Protein AF-A0A2M9LLE8-F1 (afdb_monomer_lite)

Structure (mmCIF, N/CA/C/O backbone):
data_AF-A0A2M9LLE8-F1
#
_entry.id   AF-A0A2M9LLE8-F1
#
loop_
_atom_site.group_PDB
_atom_site.id
_atom_site.type_symbol
_atom_site.label_atom_id
_atom_site.label_alt_id
_atom_site.label_comp_id
_atom_site.label_asym_id
_atom_site.label_entity_id
_atom_site.label_seq_id
_atom_site.pdbx_PDB_ins_code
_atom_site.Cartn_x
_atom_site.Cartn_y
_atom_site.Cartn_z
_atom_site.occupancy
_atom_site.B_iso_or_equiv
_atom_site.auth_seq_id
_atom_site.auth_comp_id
_atom_site.auth_asym_id
_atom_site.auth_atom_id
_atom_site.pdbx_PDB_model_num
ATOM 1 N N . MET A 1 1 ? 7.352 -5.335 7.513 1.00 78.31 1 MET A N 1
ATOM 2 C CA . MET A 1 1 ? 6.070 -4.637 7.289 1.00 78.31 1 MET A CA 1
ATOM 3 C C . MET A 1 1 ? 5.699 -3.867 8.550 1.00 78.31 1 MET A C 1
ATOM 5 O O . MET A 1 1 ? 5.631 -4.465 9.618 1.00 78.31 1 MET A O 1
ATOM 9 N N . LEU A 1 2 ? 5.526 -2.550 8.452 1.00 79.94 2 LEU A N 1
ATOM 10 C CA . LEU A 1 2 ? 5.001 -1.705 9.520 1.00 79.94 2 LEU A CA 1
ATOM 11 C C . LEU A 1 2 ? 3.504 -1.989 9.683 1.00 79.94 2 LEU A C 1
ATOM 13 O O . LEU A 1 2 ? 2.751 -1.884 8.718 1.00 79.94 2 LEU A O 1
ATOM 17 N N . THR A 1 3 ? 3.063 -2.319 10.896 1.00 83.81 3 THR A N 1
ATOM 18 C CA . THR A 1 3 ? 1.640 -2.559 11.184 1.00 83.81 3 THR A CA 1
ATOM 19 C C . THR A 1 3 ? 1.173 -1.515 12.197 1.00 83.81 3 THR A C 1
ATOM 21 O O . THR A 1 3 ? 1.507 -1.627 13.379 1.00 83.81 3 THR A O 1
ATOM 24 N N . PRO A 1 4 ? 0.482 -0.449 11.756 1.00 83.69 4 PRO A N 1
ATOM 25 C CA . PRO A 1 4 ? 0.017 0.611 12.642 1.00 83.69 4 PRO A CA 1
ATOM 26 C C . PRO A 1 4 ? -0.891 0.073 13.757 1.00 83.69 4 PRO A C 1
ATOM 28 O O . PRO A 1 4 ? -1.558 -0.949 13.572 1.00 83.69 4 PRO A O 1
ATOM 31 N N . PRO A 1 5 ? -0.985 0.759 14.910 1.00 82.06 5 PRO A N 1
ATOM 32 C CA . PRO A 1 5 ? -1.929 0.375 15.951 1.00 82.06 5 PRO A CA 1
ATOM 33 C C . PRO A 1 5 ? -3.345 0.261 15.378 1.00 82.06 5 PRO A C 1
ATOM 35 O O . PRO A 1 5 ? -3.772 1.141 14.635 1.00 82.06 5 PRO A O 1
ATOM 38 N N . ARG A 1 6 ? -4.097 -0.776 15.777 1.00 84.69 6 ARG A N 1
ATOM 39 C CA . ARG A 1 6 ? -5.474 -1.043 15.300 1.00 84.69 6 ARG A CA 1
ATOM 40 C C . ARG A 1 6 ? -5.570 -1.468 13.829 1.00 84.69 6 ARG A C 1
ATOM 42 O O . ARG A 1 6 ? -6.666 -1.458 13.267 1.00 84.69 6 ARG A O 1
ATOM 49 N N . ILE A 1 7 ? -4.450 -1.869 13.240 1.00 90.69 7 ILE A N 1
ATOM 50 C CA . ILE A 1 7 ? -4.403 -2.654 12.015 1.00 90.69 7 ILE A CA 1
ATOM 51 C C . ILE A 1 7 ? -3.928 -4.056 12.391 1.00 90.69 7 ILE A C 1
ATOM 53 O O . ILE A 1 7 ? -2.938 -4.203 13.107 1.00 90.69 7 ILE A O 1
ATOM 57 N N . HIS A 1 8 ? -4.625 -5.080 11.912 1.00 92.31 8 HIS A N 1
ATOM 58 C CA . HIS A 1 8 ? -4.093 -6.441 11.897 1.00 92.31 8 HIS A CA 1
ATOM 59 C C . HIS A 1 8 ? -3.775 -6.811 10.462 1.00 92.31 8 HIS A C 1
ATOM 61 O O . HIS A 1 8 ? -4.539 -6.477 9.562 1.00 92.31 8 HIS A O 1
ATOM 67 N N . ALA A 1 9 ? -2.656 -7.490 10.254 1.00 93.31 9 ALA A N 1
ATOM 68 C CA . ALA A 1 9 ? -2.261 -7.968 8.945 1.00 93.31 9 ALA A CA 1
ATOM 69 C C . ALA A 1 9 ? -1.766 -9.410 9.061 1.00 93.31 9 ALA A C 1
ATOM 71 O O . ALA A 1 9 ? -1.049 -9.738 10.009 1.00 93.31 9 ALA A O 1
ATOM 72 N N . ALA A 1 10 ? -2.165 -10.255 8.119 1.00 94.50 10 ALA A N 1
ATOM 73 C CA . ALA A 1 10 ? -1.752 -11.648 8.042 1.00 94.50 10 ALA A CA 1
ATOM 74 C C . ALA A 1 10 ? -1.477 -12.026 6.587 1.00 94.50 10 ALA A C 1
ATOM 76 O O . ALA A 1 10 ? -2.280 -11.722 5.708 1.00 94.50 10 ALA A O 1
ATOM 77 N N . ASP A 1 11 ? -0.354 -12.689 6.336 1.00 94.19 11 ASP A N 1
ATOM 78 C CA . ASP A 1 11 ? -0.108 -13.344 5.053 1.00 94.19 11 ASP A CA 1
ATOM 79 C C . ASP A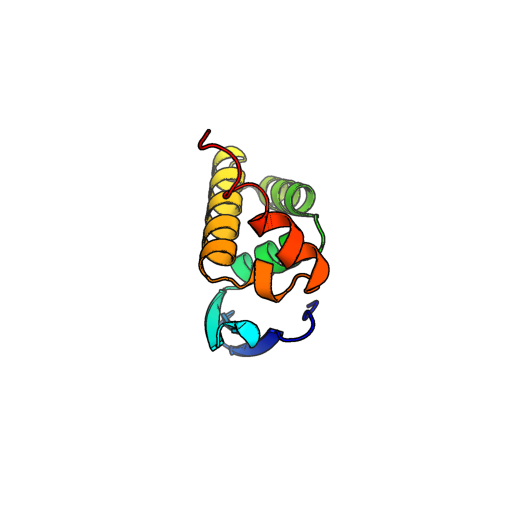 1 11 ? -1.027 -14.569 4.945 1.00 94.19 11 ASP A C 1
ATOM 81 O O . ASP A 1 11 ? -1.080 -15.389 5.867 1.00 94.19 11 ASP A O 1
ATOM 85 N N . ILE A 1 12 ? -1.784 -14.660 3.850 1.00 94.06 12 ILE A N 1
ATOM 86 C CA . ILE A 1 12 ? -2.704 -15.773 3.577 1.00 94.06 12 ILE A CA 1
ATOM 87 C C . ILE A 1 12 ? -2.228 -16.655 2.411 1.00 94.06 12 ILE A C 1
ATOM 89 O O . ILE A 1 12 ? -2.958 -17.548 1.981 1.00 94.06 12 ILE A O 1
ATOM 93 N N . GLY A 1 13 ? -1.003 -16.439 1.925 1.00 92.38 13 GLY A N 1
ATOM 94 C CA . GLY A 1 13 ? -0.402 -17.155 0.805 1.00 92.38 13 GLY A CA 1
ATOM 95 C C . GLY A 1 13 ? -0.693 -16.515 -0.555 1.00 92.38 13 GLY A C 1
ATOM 96 O O . GLY A 1 13 ? -1.474 -15.573 -0.684 1.00 92.38 13 GLY A O 1
ATOM 97 N N . HIS A 1 14 ? -0.035 -17.037 -1.597 1.00 92.75 14 HIS A N 1
ATOM 98 C CA . HIS A 1 14 ? -0.188 -16.591 -2.993 1.00 92.75 14 HIS A CA 1
ATOM 99 C C . HIS A 1 14 ? 0.030 -15.081 -3.202 1.00 92.75 14 HIS A C 1
ATOM 101 O O . HIS A 1 14 ? -0.688 -14.446 -3.974 1.00 92.75 14 HIS A O 1
ATOM 107 N N . GLY A 1 15 ? 0.985 -14.493 -2.475 1.00 92.75 15 GLY A N 1
ATOM 108 C CA . GLY A 1 15 ? 1.282 -13.060 -2.561 1.00 92.75 15 GLY A CA 1
ATOM 109 C C . GLY A 1 15 ? 0.137 -12.167 -2.073 1.00 92.75 15 GLY A C 1
ATOM 110 O O . GLY A 1 15 ? 0.061 -11.002 -2.461 1.00 92.75 15 GLY A O 1
ATOM 111 N N . THR A 1 16 ? -0.783 -12.703 -1.260 1.00 96.19 16 THR A N 1
ATOM 112 C CA . THR A 1 16 ? -1.940 -11.971 -0.739 1.00 96.19 16 THR A CA 1
ATOM 113 C C . THR A 1 16 ? -1.823 -11.770 0.768 1.00 96.19 16 THR A C 1
ATOM 115 O O . THR A 1 16 ? -1.604 -12.702 1.535 1.00 96.19 16 THR A O 1
ATOM 118 N N . THR A 1 17 ? -2.018 -10.532 1.209 1.00 96.44 17 THR A N 1
ATOM 119 C CA . THR A 1 17 ? -2.053 -10.138 2.616 1.00 96.44 17 THR A CA 1
ATOM 120 C C . THR A 1 17 ? -3.461 -9.699 2.999 1.00 96.44 17 THR A C 1
ATOM 122 O O . THR A 1 17 ? -4.055 -8.804 2.393 1.00 96.44 17 THR A O 1
ATOM 125 N N . ALA A 1 18 ? -3.979 -10.325 4.048 1.00 95.25 18 ALA A N 1
ATOM 126 C CA . ALA A 1 18 ? -5.226 -9.991 4.699 1.00 95.25 18 ALA A CA 1
ATOM 127 C C . ALA A 1 18 ? -5.038 -8.841 5.688 1.00 95.25 18 ALA A C 1
ATOM 129 O O . ALA A 1 18 ? -4.323 -9.015 6.672 1.00 95.25 18 ALA A O 1
ATOM 130 N N . VAL A 1 19 ? -5.686 -7.690 5.474 1.00 94.81 19 VAL A N 1
ATOM 131 C CA . VAL A 1 19 ? -5.569 -6.529 6.370 1.00 94.81 19 VAL A CA 1
ATOM 132 C C . VAL A 1 19 ? -6.921 -6.144 6.966 1.00 94.81 19 VAL A C 1
ATOM 134 O O . VAL A 1 19 ? -7.873 -5.866 6.243 1.00 94.81 19 VAL A O 1
ATOM 137 N N . LEU A 1 20 ? -6.999 -6.097 8.297 1.00 93.19 20 LEU A N 1
ATOM 138 C CA . LEU A 1 20 ? -8.160 -5.642 9.060 1.00 93.19 20 LEU A CA 1
ATOM 139 C C . LEU A 1 20 ? -7.906 -4.252 9.640 1.00 93.19 20 LEU A C 1
ATOM 141 O O . LEU A 1 20 ? -7.053 -4.075 10.514 1.00 93.19 20 LEU A O 1
ATOM 145 N N . ALA A 1 21 ? -8.725 -3.287 9.231 1.00 90.62 21 ALA A N 1
ATOM 146 C CA . ALA A 1 21 ? -8.849 -1.994 9.887 1.00 90.62 21 ALA A CA 1
ATOM 147 C C . ALA A 1 21 ? -9.852 -2.093 11.047 1.00 90.62 21 ALA A C 1
ATOM 149 O O . ALA A 1 21 ? -11.064 -2.021 10.844 1.00 90.62 21 ALA A O 1
ATOM 150 N N . VAL A 1 22 ? -9.369 -2.225 12.288 1.00 88.44 22 VAL A N 1
ATOM 151 C CA . VAL A 1 22 ? -10.232 -2.464 13.468 1.00 88.44 22 VAL A CA 1
ATOM 152 C C . VAL A 1 22 ? -11.264 -1.353 13.652 1.00 88.44 22 VAL A C 1
ATOM 154 O O . VAL A 1 22 ? -12.413 -1.608 14.003 1.00 88.44 22 VAL A O 1
ATOM 157 N N . ARG A 1 23 ? -10.871 -0.101 13.392 1.00 85.06 23 ARG A N 1
ATOM 158 C CA . ARG A 1 23 ? -11.733 1.070 13.592 1.00 85.06 23 ARG A CA 1
ATOM 159 C C . ARG A 1 23 ? -12.999 1.029 12.736 1.00 85.06 23 ARG A C 1
ATOM 161 O O . ARG A 1 23 ? -14.044 1.471 13.203 1.00 85.06 23 ARG A O 1
ATOM 168 N N . THR A 1 24 ? -12.884 0.569 11.497 1.00 84.44 24 THR A N 1
ATOM 169 C CA . THR A 1 24 ? -14.001 0.479 10.549 1.00 84.44 24 THR A CA 1
ATOM 170 C C . THR A 1 24 ? -14.561 -0.936 10.458 1.00 84.44 24 THR A C 1
ATOM 172 O O . THR A 1 24 ? -15.600 -1.129 9.842 1.00 84.44 24 THR A O 1
ATOM 175 N N . SER A 1 25 ? -13.897 -1.914 11.090 1.00 90.62 25 SER A N 1
ATOM 176 C CA . SER A 1 25 ? -14.175 -3.345 10.928 1.00 90.62 25 SER A CA 1
ATOM 177 C C . SER A 1 25 ? -14.152 -3.780 9.456 1.00 90.62 25 SER A C 1
ATOM 179 O O . SER A 1 25 ? -14.895 -4.669 9.049 1.00 90.62 25 SER A O 1
ATOM 181 N N . THR A 1 26 ? -13.287 -3.141 8.659 1.00 90.50 26 THR A N 1
ATOM 182 C CA . THR A 1 26 ? -13.142 -3.407 7.223 1.00 90.50 26 THR A CA 1
ATOM 183 C C . THR A 1 26 ? -11.977 -4.352 6.982 1.00 90.50 26 THR A C 1
ATOM 185 O O . THR A 1 26 ? -10.866 -4.098 7.451 1.00 90.50 26 THR A O 1
ATOM 188 N N . TRP A 1 27 ? -12.228 -5.400 6.203 1.00 93.50 27 TRP A N 1
ATOM 189 C CA . TRP A 1 27 ? -11.191 -6.254 5.636 1.00 93.50 27 TRP A CA 1
ATOM 190 C C . TRP A 1 27 ? -10.822 -5.788 4.230 1.00 93.50 27 TRP A C 1
ATOM 192 O O . TRP A 1 27 ? -11.702 -5.481 3.427 1.00 93.50 27 TRP A O 1
ATOM 202 N N . VAL A 1 28 ? -9.524 -5.753 3.940 1.00 94.31 28 VAL A N 1
ATOM 203 C CA . VAL A 1 28 ? -8.972 -5.425 2.625 1.00 94.31 28 VAL A CA 1
ATOM 204 C C . VAL A 1 28 ? -7.919 -6.463 2.263 1.00 94.31 28 VAL A C 1
ATOM 206 O O . VAL A 1 28 ? -7.020 -6.749 3.057 1.00 94.31 28 VAL A O 1
ATOM 209 N N . TRP A 1 29 ? -8.039 -7.022 1.061 1.00 95.12 29 TRP A N 1
ATOM 210 C CA . TRP A 1 29 ? -7.086 -7.973 0.494 1.00 95.12 29 TRP A CA 1
ATOM 211 C C . TRP A 1 29 ? -6.093 -7.222 -0.377 1.00 95.12 29 TRP A C 1
ATOM 213 O O . TRP A 1 29 ? -6.484 -6.563 -1.338 1.00 95.12 29 TRP A O 1
ATOM 223 N N . LEU A 1 30 ? -4.816 -7.300 -0.015 1.00 95.81 30 LEU A N 1
ATOM 224 C CA . LEU A 1 30 ? -3.737 -6.619 -0.718 1.00 95.81 30 LEU A CA 1
ATOM 225 C C . LEU A 1 30 ? -2.840 -7.651 -1.387 1.00 95.81 30 LEU A C 1
ATOM 227 O O . LEU A 1 30 ? -2.427 -8.610 -0.741 1.00 95.81 30 LEU A O 1
ATOM 231 N N . ASN A 1 31 ? -2.508 -7.437 -2.656 1.00 96.00 31 ASN A N 1
ATOM 232 C CA . ASN A 1 31 ? -1.399 -8.151 -3.281 1.00 96.00 31 ASN A CA 1
ATOM 233 C C . ASN A 1 31 ? -0.054 -7.513 -2.877 1.00 96.00 31 ASN A C 1
ATOM 235 O O . ASN A 1 31 ? -0.022 -6.464 -2.227 1.00 96.00 31 ASN A O 1
ATOM 239 N N . GLU A 1 32 ? 1.057 -8.121 -3.286 1.00 95.25 32 GLU A N 1
ATOM 240 C CA . GLU A 1 32 ? 2.413 -7.642 -2.978 1.00 95.25 32 GLU A CA 1
ATOM 241 C C . GLU A 1 32 ? 2.636 -6.165 -3.351 1.00 95.25 32 GLU A C 1
ATOM 243 O O . GLU A 1 32 ? 3.152 -5.386 -2.544 1.00 95.25 32 GLU A O 1
ATOM 248 N N . THR A 1 33 ? 2.186 -5.742 -4.535 1.00 95.38 33 THR A N 1
ATOM 249 C CA . THR A 1 33 ? 2.304 -4.352 -4.999 1.00 95.38 33 THR A CA 1
ATOM 250 C C . THR A 1 33 ? 1.482 -3.396 -4.137 1.00 95.38 33 THR A C 1
ATOM 252 O O . THR A 1 33 ? 1.991 -2.365 -3.695 1.00 95.38 33 THR A O 1
ATOM 255 N N . SER A 1 34 ? 0.229 -3.736 -3.834 1.00 95.62 34 SER A N 1
ATOM 256 C CA . SER A 1 34 ? -0.636 -2.920 -2.981 1.00 95.62 34 SER A CA 1
ATOM 257 C C . SER A 1 34 ? -0.112 -2.848 -1.543 1.00 95.62 34 SER A C 1
ATOM 259 O O . SER A 1 34 ? -0.252 -1.805 -0.907 1.00 95.62 34 SER A O 1
ATOM 261 N N . VAL A 1 35 ? 0.555 -3.896 -1.036 1.00 95.12 35 VAL A N 1
ATOM 262 C CA . VAL A 1 35 ? 1.271 -3.841 0.251 1.00 95.12 35 VAL A CA 1
ATOM 263 C C . VAL A 1 35 ? 2.434 -2.851 0.181 1.00 95.12 35 VAL A C 1
ATOM 265 O O . VAL A 1 35 ? 2.550 -2.018 1.081 1.00 95.12 35 VAL A O 1
ATOM 268 N N . ARG A 1 36 ? 3.267 -2.880 -0.872 1.00 95.69 36 ARG A N 1
ATOM 269 C CA . ARG A 1 36 ? 4.369 -1.910 -1.053 1.00 95.69 36 ARG A CA 1
ATOM 270 C C . ARG A 1 36 ? 3.848 -0.471 -1.068 1.00 95.69 36 ARG A C 1
ATOM 272 O O . ARG A 1 36 ? 4.359 0.366 -0.325 1.00 95.69 36 ARG A O 1
ATOM 279 N N . ILE A 1 37 ? 2.784 -0.206 -1.829 1.00 95.81 37 ILE A N 1
ATOM 280 C CA . ILE A 1 37 ? 2.151 1.121 -1.914 1.00 95.81 37 ILE A CA 1
ATOM 281 C C . ILE A 1 37 ? 1.568 1.543 -0.561 1.00 95.81 37 ILE A C 1
ATOM 283 O O . ILE A 1 37 ? 1.790 2.668 -0.116 1.00 95.81 37 ILE A O 1
ATOM 287 N N . TRP A 1 38 ? 0.863 0.642 0.130 1.00 94.25 38 TRP A N 1
ATOM 288 C CA . TRP A 1 38 ? 0.320 0.914 1.460 1.00 94.25 38 TRP A CA 1
ATOM 289 C C . TRP A 1 38 ? 1.425 1.279 2.458 1.00 94.25 38 TRP A C 1
ATOM 291 O O . TRP A 1 38 ? 1.311 2.278 3.165 1.00 94.25 38 TRP A O 1
ATOM 301 N N . GLN A 1 39 ? 2.520 0.519 2.485 1.00 94.12 39 GLN A N 1
ATOM 302 C CA . GLN A 1 39 ? 3.664 0.784 3.358 1.00 94.12 39 GLN A CA 1
ATOM 303 C C . GLN A 1 39 ? 4.320 2.131 3.045 1.00 94.12 39 GLN A C 1
ATOM 305 O O . GLN A 1 39 ? 4.527 2.923 3.963 1.00 94.12 39 GLN A O 1
ATOM 310 N N . ALA A 1 40 ? 4.562 2.422 1.765 1.00 94.69 40 ALA A N 1
ATOM 311 C CA . ALA A 1 40 ? 5.135 3.690 1.329 1.00 94.69 40 ALA A CA 1
ATOM 312 C C . ALA A 1 40 ? 4.243 4.891 1.683 1.00 94.69 40 ALA A C 1
ATOM 314 O O . ALA A 1 40 ? 4.738 5.930 2.123 1.00 94.69 40 ALA A O 1
ATOM 315 N N . ALA A 1 41 ? 2.919 4.750 1.573 1.00 93.38 41 ALA A N 1
ATOM 316 C CA . ALA A 1 41 ? 1.976 5.784 1.992 1.00 93.38 41 ALA A CA 1
ATOM 317 C C . ALA A 1 41 ? 2.052 6.059 3.507 1.00 93.38 41 ALA A C 1
ATOM 319 O O . ALA A 1 41 ? 1.979 7.214 3.927 1.00 93.38 41 ALA A O 1
ATOM 320 N N . LEU A 1 42 ? 2.248 5.027 4.337 1.00 90.62 42 LEU A N 1
ATOM 321 C CA . LEU A 1 42 ? 2.406 5.190 5.789 1.00 90.62 42 LEU A CA 1
ATOM 322 C C . LEU A 1 42 ? 3.707 5.907 6.171 1.00 90.62 42 LEU A C 1
ATOM 324 O O . LEU A 1 42 ? 3.734 6.639 7.163 1.00 90.62 42 LEU A O 1
ATOM 328 N N . THR A 1 43 ? 4.774 5.703 5.398 1.00 90.69 43 THR A N 1
ATOM 329 C CA . THR A 1 43 ? 6.102 6.285 5.642 1.00 90.69 43 THR A CA 1
ATOM 330 C C . THR A 1 43 ? 6.356 7.587 4.882 1.00 90.69 43 THR A C 1
ATOM 332 O O . THR A 1 43 ? 7.398 8.199 5.090 1.00 90.69 43 THR A O 1
ATOM 335 N N . ASN A 1 44 ? 5.395 8.066 4.082 1.00 91.94 44 ASN A N 1
ATOM 336 C CA . ASN A 1 44 ? 5.540 9.202 3.158 1.00 91.94 44 ASN A CA 1
ATOM 337 C C . ASN A 1 44 ? 6.672 9.012 2.133 1.00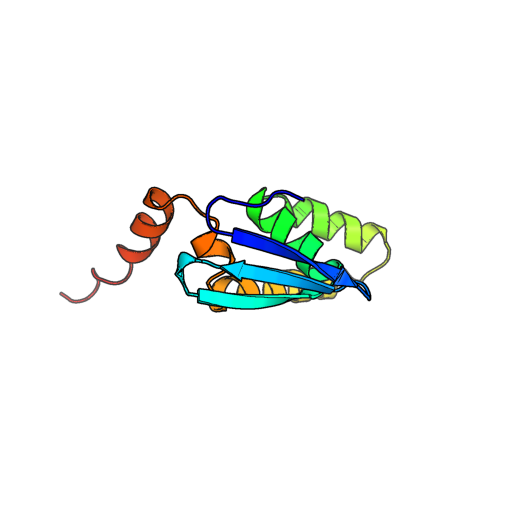 91.94 44 ASN A C 1
ATOM 339 O O . ASN A 1 44 ? 7.356 9.974 1.802 1.00 91.94 44 ASN A O 1
ATOM 343 N N . SER A 1 45 ? 6.855 7.787 1.637 1.00 95.38 45 SER A N 1
ATOM 344 C CA . SER A 1 45 ? 7.908 7.422 0.680 1.00 95.38 45 SER A CA 1
ATOM 345 C C . SER A 1 45 ? 7.356 6.928 -0.666 1.00 95.38 45 SER A C 1
ATOM 347 O O . SER A 1 45 ? 7.896 6.010 -1.283 1.00 95.38 45 SER A O 1
ATOM 349 N N . LEU A 1 46 ? 6.197 7.457 -1.077 1.00 95.62 46 LEU A N 1
ATOM 350 C CA . LEU A 1 46 ? 5.590 7.145 -2.377 1.00 95.62 46 LEU A CA 1
ATOM 351 C C . LEU A 1 46 ? 6.450 7.616 -3.563 1.00 95.62 46 LEU A C 1
ATOM 353 O O . LEU A 1 46 ? 6.572 6.835 -4.500 1.00 95.62 46 LEU A O 1
ATOM 357 N N . PRO A 1 47 ? 7.076 8.814 -3.547 1.00 96.69 47 PRO A N 1
ATOM 358 C CA . PRO A 1 47 ? 7.943 9.239 -4.647 1.00 96.69 47 PRO A CA 1
ATOM 359 C C . PRO A 1 47 ? 9.123 8.290 -4.882 1.00 96.69 47 PRO A C 1
ATOM 361 O O . PRO A 1 47 ? 9.440 7.971 -6.022 1.00 96.69 47 PRO A O 1
ATOM 364 N N . GLU A 1 48 ? 9.747 7.792 -3.814 1.00 97.31 48 GLU A N 1
ATOM 365 C CA . GLU A 1 48 ? 10.847 6.830 -3.901 1.00 97.31 48 GLU A CA 1
ATOM 366 C C . GLU A 1 48 ? 10.379 5.490 -4.481 1.00 97.31 48 GLU A C 1
ATOM 368 O O . GLU A 1 48 ? 11.088 4.893 -5.286 1.00 97.31 48 GLU A O 1
ATOM 373 N N . LEU A 1 49 ? 9.173 5.043 -4.115 1.00 97.44 49 LEU A N 1
ATOM 374 C CA . LEU A 1 49 ? 8.566 3.837 -4.680 1.00 97.44 49 LEU A CA 1
ATOM 375 C C . LEU A 1 49 ? 8.211 4.013 -6.168 1.00 97.44 49 LEU A C 1
ATOM 377 O O . LEU A 1 49 ? 8.389 3.085 -6.952 1.00 97.44 49 LEU A O 1
ATOM 381 N N . GLU A 1 50 ? 7.717 5.187 -6.573 1.00 97.75 50 GLU A N 1
ATOM 382 C CA . GLU A 1 50 ? 7.460 5.495 -7.987 1.00 97.75 50 GLU A CA 1
ATOM 383 C C . GLU A 1 50 ? 8.756 5.437 -8.809 1.00 97.75 50 GLU A C 1
ATOM 385 O O . GLU A 1 50 ? 8.779 4.809 -9.867 1.00 97.75 50 GLU A O 1
ATOM 390 N N . GLU A 1 51 ? 9.847 6.032 -8.315 1.00 97.88 51 GLU A N 1
ATOM 391 C CA . GLU A 1 51 ? 11.151 5.962 -8.989 1.00 97.88 51 GLU A CA 1
ATOM 392 C C . GLU A 1 51 ? 11.714 4.533 -9.027 1.00 97.88 51 GLU A C 1
ATOM 394 O O . GLU A 1 51 ? 12.327 4.152 -10.024 1.00 97.88 51 GLU A O 1
ATOM 399 N N . GLU A 1 52 ? 11.469 3.713 -8.000 1.00 97.75 52 GLU A N 1
ATOM 400 C CA . GLU A 1 52 ? 11.837 2.292 -8.005 1.00 97.75 52 GLU A CA 1
ATOM 401 C C . GLU A 1 52 ? 11.122 1.534 -9.134 1.00 97.75 52 GLU A C 1
ATOM 403 O O . GLU A 1 52 ? 11.776 0.864 -9.931 1.00 97.75 52 GLU A O 1
ATOM 408 N N . PHE A 1 53 ? 9.804 1.699 -9.282 1.00 97.50 53 PHE A N 1
ATOM 409 C CA . PHE A 1 53 ? 9.068 1.077 -1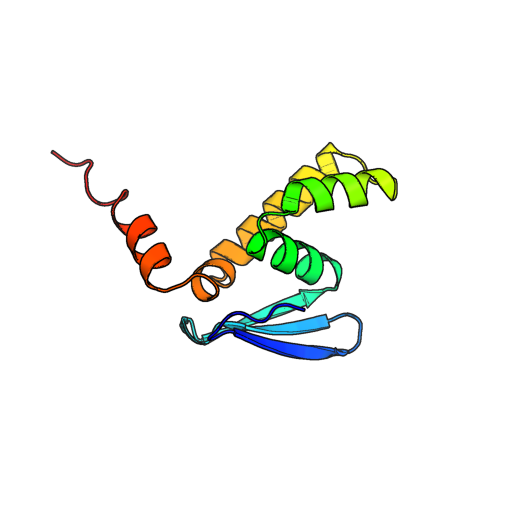0.387 1.00 97.50 53 PHE A CA 1
ATOM 410 C C . PHE A 1 53 ? 9.536 1.587 -11.758 1.00 97.50 53 PHE A C 1
ATOM 412 O O . PHE A 1 53 ? 9.677 0.814 -12.705 1.00 97.50 53 PHE A O 1
ATOM 419 N N . VAL A 1 54 ? 9.840 2.877 -11.891 1.00 97.88 54 VAL A N 1
ATOM 420 C CA . VAL A 1 54 ? 10.403 3.397 -13.146 1.00 97.88 54 VAL A CA 1
ATOM 421 C C . VAL A 1 54 ? 11.768 2.763 -13.444 1.00 97.88 54 VAL A C 1
ATOM 423 O O . VAL A 1 54 ? 12.035 2.395 -14.588 1.00 97.88 54 VAL A O 1
ATOM 426 N N . ALA A 1 55 ? 12.613 2.563 -12.429 1.00 97.69 55 ALA A N 1
ATOM 427 C CA . ALA A 1 55 ? 13.898 1.879 -12.575 1.00 97.6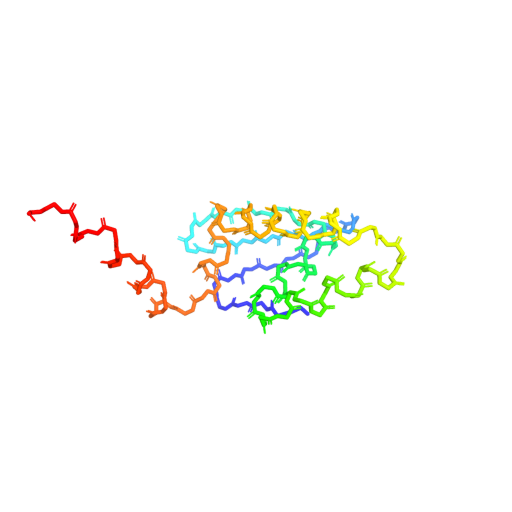9 55 ALA A CA 1
ATOM 428 C C . ALA A 1 55 ? 13.755 0.383 -12.920 1.00 97.69 55 ALA A C 1
ATOM 430 O O . ALA A 1 55 ? 14.610 -0.165 -13.615 1.00 97.69 55 ALA A O 1
ATOM 431 N N . GLU A 1 56 ? 12.664 -0.265 -12.496 1.00 96.31 56 GLU A N 1
ATOM 432 C CA . GLU A 1 56 ? 12.284 -1.628 -12.903 1.00 96.31 56 GLU A CA 1
ATOM 433 C C . GLU A 1 56 ? 11.803 -1.705 -14.374 1.00 96.31 56 GLU A C 1
ATOM 435 O O . GLU A 1 56 ? 11.633 -2.799 -14.913 1.00 96.31 56 GLU A O 1
ATOM 440 N N . GLY A 1 57 ? 11.637 -0.562 -15.053 1.00 97.50 57 GLY A N 1
ATOM 441 C CA . GLY A 1 57 ? 11.319 -0.472 -16.482 1.00 97.50 57 GLY A CA 1
ATOM 442 C C . GLY A 1 57 ? 9.856 -0.165 -16.804 1.00 97.50 57 GLY A C 1
ATOM 443 O O . GLY A 1 57 ? 9.467 -0.236 -17.972 1.00 97.50 57 GLY A O 1
ATOM 444 N N . TYR A 1 58 ? 9.038 0.177 -15.805 1.00 97.31 58 TYR A N 1
ATOM 445 C CA . TYR A 1 58 ? 7.655 0.596 -16.030 1.00 97.31 58 TYR A CA 1
ATOM 446 C C . TYR A 1 58 ? 7.570 2.034 -16.564 1.00 97.31 58 TYR A C 1
ATOM 448 O O . TYR A 1 58 ? 8.413 2.885 -16.274 1.00 97.31 58 TYR A O 1
ATOM 456 N N . ASP A 1 59 ? 6.515 2.325 -17.329 1.00 98.12 59 ASP A N 1
ATOM 457 C CA . ASP A 1 59 ? 6.236 3.686 -17.790 1.00 98.12 59 ASP A CA 1
ATOM 458 C C . ASP A 1 59 ? 5.893 4.610 -16.611 1.00 98.12 59 ASP A C 1
ATOM 460 O O . ASP A 1 59 ? 5.066 4.281 -15.760 1.00 98.12 59 ASP A O 1
ATOM 464 N N . ARG A 1 60 ? 6.512 5.794 -16.574 1.00 97.50 60 ARG A N 1
ATOM 465 C CA . ARG A 1 60 ? 6.398 6.728 -15.447 1.00 97.50 60 ARG A CA 1
ATOM 466 C C . ARG A 1 60 ? 4.976 7.236 -15.221 1.00 97.50 60 ARG A C 1
ATOM 468 O O . ARG A 1 60 ? 4.557 7.337 -14.069 1.00 97.50 60 ARG A O 1
ATOM 475 N N . GLU A 1 61 ? 4.244 7.576 -16.279 1.00 97.44 61 GLU A N 1
ATOM 476 C CA . GLU A 1 61 ? 2.878 8.083 -16.117 1.00 97.44 61 GLU A CA 1
ATOM 477 C C . GLU A 1 61 ? 1.935 6.952 -15.695 1.00 97.44 61 GLU A C 1
ATOM 479 O O . GLU A 1 61 ? 1.135 7.135 -14.778 1.00 97.44 61 GLU A O 1
ATOM 484 N N . GLN A 1 62 ? 2.103 5.748 -16.250 1.00 97.06 62 GLN A N 1
ATOM 485 C CA . GLN A 1 62 ? 1.348 4.571 -15.806 1.00 97.06 62 GLN A CA 1
ATOM 486 C C . GLN A 1 62 ? 1.611 4.224 -14.336 1.00 97.06 62 GLN A C 1
ATOM 488 O O . GLN A 1 62 ? 0.665 3.940 -13.599 1.00 97.06 62 GLN A O 1
ATOM 493 N N . VAL A 1 63 ? 2.872 4.276 -13.889 1.00 97.50 63 VAL A N 1
ATOM 494 C CA . VAL A 1 63 ? 3.244 4.067 -12.480 1.00 97.50 63 VAL A CA 1
ATOM 495 C C . VAL A 1 63 ? 2.544 5.087 -11.592 1.00 97.50 63 VAL A C 1
ATOM 497 O O . VAL A 1 63 ? 1.867 4.703 -10.637 1.00 97.50 63 VAL A O 1
ATOM 500 N N . ARG A 1 64 ? 2.650 6.376 -11.927 1.00 97.19 64 ARG A N 1
ATOM 501 C CA . ARG A 1 64 ? 2.018 7.450 -11.158 1.00 97.19 64 ARG A CA 1
ATOM 502 C C . ARG A 1 64 ? 0.505 7.256 -11.063 1.00 97.19 64 ARG A C 1
ATOM 504 O O . ARG A 1 64 ? -0.054 7.334 -9.970 1.00 97.19 64 ARG A O 1
ATOM 511 N N . GLU A 1 65 ? -0.170 6.980 -12.177 1.00 97.44 65 GLU A N 1
ATOM 512 C CA . GLU A 1 65 ? -1.616 6.739 -12.183 1.00 97.44 65 GLU A CA 1
ATOM 513 C C . GLU A 1 65 ? -2.003 5.518 -11.339 1.00 97.44 65 GLU A C 1
ATOM 515 O O . GLU A 1 65 ? -2.978 5.565 -10.581 1.00 97.44 65 GLU A O 1
ATOM 520 N N . ALA A 1 66 ? -1.240 4.427 -11.442 1.00 96.06 66 ALA A N 1
ATOM 521 C CA . ALA A 1 66 ? -1.489 3.199 -10.696 1.00 96.06 66 ALA A CA 1
ATOM 522 C C . ALA A 1 66 ? -1.290 3.388 -9.185 1.00 96.06 66 ALA A C 1
ATOM 524 O O . ALA A 1 66 ? -2.119 2.922 -8.392 1.00 96.06 66 ALA A O 1
ATOM 525 N N . VAL A 1 67 ? -0.233 4.102 -8.784 1.00 97.31 67 VAL A N 1
ATOM 526 C CA . VAL A 1 67 ? 0.046 4.446 -7.384 1.00 97.31 67 VAL A CA 1
ATOM 527 C C . VAL A 1 67 ? -1.046 5.360 -6.837 1.00 97.31 67 VAL A C 1
ATOM 529 O O . VAL A 1 67 ? -1.631 5.053 -5.799 1.00 97.31 67 VAL A O 1
ATOM 532 N N . GLN A 1 68 ? -1.407 6.428 -7.554 1.00 96.69 68 GLN A N 1
ATOM 533 C CA . GLN A 1 68 ? -2.472 7.343 -7.130 1.00 96.69 68 GLN A CA 1
ATOM 534 C C . GLN A 1 68 ? -3.828 6.646 -6.990 1.00 96.69 68 GLN A C 1
ATOM 536 O O . GLN A 1 68 ? -4.571 6.929 -6.045 1.00 96.69 68 GLN A O 1
ATOM 541 N N . ARG A 1 69 ? -4.158 5.730 -7.907 1.00 96.31 69 ARG A N 1
ATOM 542 C CA . ARG A 1 69 ? -5.386 4.931 -7.834 1.00 96.31 69 ARG A CA 1
ATOM 543 C C . ARG A 1 69 ? -5.383 4.025 -6.607 1.00 96.31 69 ARG A C 1
ATOM 545 O O . ARG A 1 69 ? -6.320 4.096 -5.823 1.00 96.31 69 ARG A O 1
ATOM 552 N N . ASN A 1 70 ? -4.306 3.269 -6.381 1.00 96.00 70 ASN A N 1
ATOM 553 C CA . ASN A 1 70 ? -4.186 2.417 -5.194 1.00 96.00 70 ASN A CA 1
ATOM 554 C C . ASN A 1 70 ? -4.286 3.231 -3.899 1.00 96.00 70 ASN A C 1
ATOM 556 O O . ASN A 1 70 ? -5.001 2.842 -2.984 1.00 96.00 70 ASN A O 1
ATOM 560 N N . VAL A 1 71 ? -3.611 4.381 -3.807 1.00 95.25 71 VAL A N 1
ATOM 561 C CA . VAL A 1 71 ? -3.699 5.249 -2.620 1.00 95.25 71 VAL A CA 1
ATOM 562 C C . VAL A 1 71 ? -5.136 5.713 -2.384 1.00 95.25 71 VAL A C 1
ATOM 564 O O . VAL A 1 71 ? -5.589 5.730 -1.238 1.00 95.25 71 VAL A O 1
ATOM 567 N N . ARG A 1 72 ? -5.872 6.050 -3.448 1.00 93.94 72 ARG A N 1
ATOM 568 C CA . ARG A 1 72 ? -7.290 6.408 -3.353 1.00 93.94 72 ARG A CA 1
ATOM 569 C C . ARG A 1 72 ? -8.126 5.240 -2.841 1.00 93.94 72 ARG A C 1
ATOM 571 O O . ARG A 1 72 ? -8.845 5.429 -1.871 1.00 93.94 72 ARG A O 1
ATOM 578 N N . ASP A 1 73 ? -7.955 4.045 -3.395 1.00 93.31 73 ASP A N 1
ATOM 579 C CA . ASP A 1 73 ? -8.697 2.853 -2.971 1.00 93.31 73 ASP A CA 1
ATOM 580 C C . ASP A 1 73 ? -8.424 2.507 -1.492 1.00 93.31 73 ASP A C 1
ATOM 582 O O . ASP A 1 73 ? -9.347 2.206 -0.735 1.00 93.31 73 ASP A O 1
ATOM 586 N N . LEU A 1 74 ? -7.168 2.631 -1.040 1.00 91.81 74 LEU A N 1
ATOM 587 C CA . LEU A 1 74 ? -6.767 2.420 0.361 1.00 91.81 74 LEU A CA 1
ATOM 588 C C . LEU A 1 74 ? -7.305 3.507 1.313 1.00 91.81 74 LEU A C 1
ATOM 590 O O . LEU A 1 74 ? -7.487 3.261 2.510 1.00 91.81 74 LEU A O 1
ATOM 594 N N . THR A 1 75 ? -7.526 4.718 0.798 1.00 90.50 75 THR A N 1
ATOM 595 C CA . THR A 1 75 ? -8.171 5.825 1.525 1.00 90.50 75 THR A CA 1
ATOM 596 C C . THR A 1 75 ? -9.678 5.579 1.617 1.00 90.50 75 THR A C 1
ATOM 598 O O . THR A 1 75 ? -10.259 5.607 2.697 1.00 90.50 75 THR A O 1
ATOM 601 N N . ASP A 1 76 ? -10.318 5.237 0.501 1.00 89.25 76 ASP A N 1
ATOM 602 C CA . ASP A 1 76 ? -11.759 4.989 0.432 1.00 89.25 76 ASP A CA 1
ATOM 603 C C . ASP A 1 76 ? -12.170 3.761 1.262 1.00 89.25 76 ASP A C 1
ATOM 605 O O . ASP A 1 76 ? -13.244 3.746 1.869 1.00 89.25 76 ASP A O 1
ATOM 609 N N . SER A 1 77 ? -11.289 2.761 1.391 1.00 87.62 77 SER A N 1
ATOM 610 C CA . SER A 1 77 ? -11.487 1.624 2.298 1.00 87.62 77 SER A CA 1
ATOM 611 C C . SER A 1 77 ? -11.322 1.983 3.785 1.00 87.62 77 SER A C 1
ATOM 613 O O . SER A 1 77 ? -11.557 1.141 4.657 1.00 87.62 77 SER A O 1
ATOM 615 N N . GLY A 1 78 ? -10.879 3.205 4.096 1.00 86.12 78 GLY A N 1
ATOM 616 C CA . GLY A 1 78 ? -10.585 3.684 5.445 1.00 86.12 78 GLY A CA 1
ATOM 617 C C . GLY A 1 78 ? -9.308 3.098 6.051 1.00 86.12 78 GLY A C 1
ATOM 618 O O . GLY A 1 78 ? -9.112 3.192 7.272 1.00 86.12 78 GLY A O 1
ATOM 619 N N . LEU A 1 79 ? -8.464 2.441 5.245 1.00 88.31 79 LEU A N 1
ATOM 620 C CA . LEU A 1 79 ? -7.289 1.726 5.737 1.00 88.31 79 LEU A CA 1
ATOM 621 C C . LEU A 1 79 ? -6.183 2.705 6.147 1.00 88.31 79 LEU A C 1
ATOM 623 O O . LEU A 1 79 ? -5.601 2.561 7.227 1.00 88.31 79 LEU A O 1
ATOM 627 N N . LEU A 1 80 ? -5.938 3.739 5.338 1.00 87.31 80 LEU A N 1
ATOM 628 C CA . LEU A 1 80 ? -4.940 4.770 5.641 1.00 87.31 80 LEU A CA 1
ATOM 629 C C . LEU A 1 80 ? -5.359 5.651 6.832 1.00 87.31 80 LEU A C 1
ATOM 631 O O . LEU A 1 80 ? -4.546 5.963 7.702 1.00 87.31 80 LEU A O 1
ATOM 635 N N . GLU A 1 81 ? -6.639 5.993 6.965 1.00 84.19 81 GLU A N 1
ATOM 636 C CA . GLU A 1 81 ? -7.151 6.787 8.088 1.00 84.19 81 GLU A CA 1
ATOM 637 C C . GLU A 1 81 ? -7.199 6.012 9.401 1.00 84.19 81 GLU A C 1
ATOM 639 O O . GLU A 1 81 ? -7.122 6.613 10.479 1.00 84.19 81 GLU A O 1
ATOM 644 N N . SER A 1 82 ? -7.378 4.694 9.326 1.00 78.31 82 SER A N 1
ATOM 645 C CA . SER A 1 82 ? -7.328 3.815 10.496 1.00 78.31 82 SER A CA 1
ATOM 646 C C . SER A 1 82 ? -5.903 3.631 11.006 1.00 78.31 82 SER A C 1
ATOM 648 O O . SER A 1 82 ? -5.718 3.421 12.203 1.00 78.31 82 SER A O 1
ATOM 650 N N . ALA A 1 83 ? -4.913 3.772 10.123 1.00 74.69 83 ALA A N 1
ATOM 651 C CA . ALA A 1 83 ? -3.498 3.717 10.453 1.00 74.69 83 ALA A CA 1
ATOM 652 C C . ALA A 1 83 ? -2.943 5.013 11.074 1.00 74.69 83 ALA A C 1
ATOM 654 O O . ALA A 1 83 ? -1.935 4.979 11.784 1.00 74.69 83 ALA A O 1
ATOM 655 N N . LEU A 1 84 ? -3.583 6.162 10.836 1.00 67.62 84 LEU A N 1
ATOM 656 C CA . LEU A 1 84 ? -3.149 7.436 11.406 1.00 67.62 84 LEU A CA 1
ATOM 657 C C . LEU A 1 84 ? -3.569 7.579 12.882 1.00 67.62 84 LEU A C 1
ATOM 659 O O . LEU A 1 84 ? -4.691 7.223 13.257 1.00 67.62 84 LEU A O 1
ATOM 663 N N . PRO A 1 85 ? -2.728 8.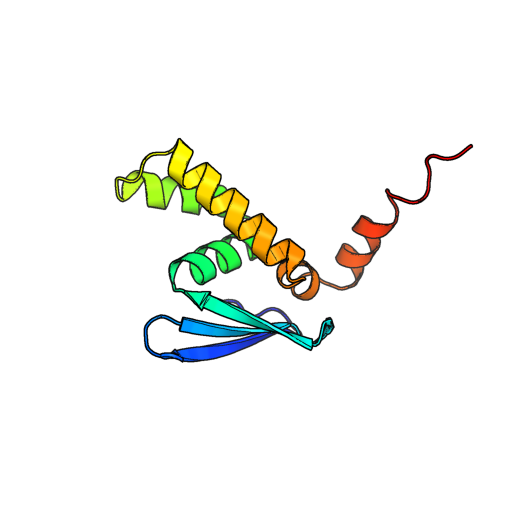195 13.737 1.00 60.78 85 PRO A N 1
ATOM 664 C CA . PRO A 1 85 ? -3.108 8.532 15.104 1.00 60.78 85 PRO A CA 1
ATOM 665 C C . PRO A 1 85 ? -4.425 9.320 15.153 1.00 60.78 85 PRO A C 1
ATOM 667 O O . PRO A 1 85 ? -4.644 10.245 14.364 1.00 60.78 85 PRO A O 1
ATOM 670 N N . ALA A 1 86 ? -5.285 9.012 16.130 1.00 58.53 86 ALA A N 1
ATOM 671 C CA . ALA A 1 86 ? -6.633 9.581 16.247 1.00 58.53 86 ALA A CA 1
ATOM 672 C C . ALA A 1 86 ? -6.679 11.127 16.250 1.00 58.53 86 ALA A C 1
ATOM 674 O O . ALA A 1 86 ? -7.690 11.714 15.860 1.00 58.53 86 ALA A O 1
ATOM 675 N N . TRP A 1 87 ? -5.591 11.793 16.655 1.00 54.16 87 TRP A N 1
ATOM 676 C CA . TRP A 1 87 ? -5.479 13.252 16.637 1.00 54.16 87 TRP A CA 1
ATOM 677 C C . TRP A 1 87 ? -5.316 13.832 15.219 1.00 54.16 87 TRP A C 1
ATOM 679 O O . TRP A 1 87 ? -5.889 14.883 14.938 1.00 54.16 87 TRP A O 1
ATOM 689 N N . ARG A 1 88 ? -4.649 13.128 14.290 1.00 56.09 88 ARG A N 1
ATOM 690 C CA . ARG A 1 88 ? -4.560 13.525 12.869 1.00 56.09 88 ARG A CA 1
ATOM 691 C C . ARG A 1 88 ? -5.874 13.290 12.127 1.00 56.09 88 ARG A C 1
ATOM 693 O O . ARG A 1 88 ? -6.315 14.154 11.374 1.00 56.09 88 ARG A O 1
ATOM 700 N N . ALA A 1 89 ? -6.575 12.196 12.429 1.00 54.53 89 ALA A N 1
ATOM 701 C CA . ALA A 1 89 ? -7.886 11.901 11.839 1.00 54.53 89 ALA A CA 1
ATOM 702 C C . ALA A 1 89 ? -8.976 12.940 12.192 1.00 54.53 89 ALA A C 1
ATOM 704 O O . ALA A 1 89 ? -9.993 13.041 11.502 1.00 54.53 89 ALA A O 1
ATOM 705 N N . ARG A 1 90 ? -8.790 13.708 13.276 1.00 53.31 90 ARG A N 1
ATOM 706 C CA . ARG A 1 90 ? -9.724 14.753 13.727 1.00 53.31 90 ARG A CA 1
ATOM 707 C C . ARG A 1 90 ? -9.523 16.086 12.990 1.00 53.31 90 ARG A C 1
ATOM 709 O O . ARG A 1 90 ? -10.485 16.839 12.856 1.00 53.31 90 ARG A O 1
ATOM 716 N N . LEU A 1 91 ? -8.326 16.351 12.459 1.00 54.75 91 LEU A N 1
ATOM 717 C CA . LEU A 1 91 ? -8.016 17.581 11.717 1.00 54.75 91 LEU A CA 1
ATOM 718 C C . LEU A 1 91 ? -8.593 17.578 10.290 1.00 54.75 91 LEU A C 1
ATOM 720 O O . LEU A 1 91 ? -9.050 18.618 9.829 1.00 54.75 91 LEU A O 1
ATOM 724 N N . GLY A 1 92 ? -8.705 16.414 9.638 1.00 48.84 92 GLY A N 1
ATOM 725 C CA . GLY A 1 92 ? -9.304 16.299 8.297 1.00 48.84 92 GLY A CA 1
ATOM 726 C C . GLY A 1 92 ? -10.826 16.518 8.229 1.00 48.84 92 GLY A C 1
ATOM 727 O O . GLY A 1 92 ? -11.36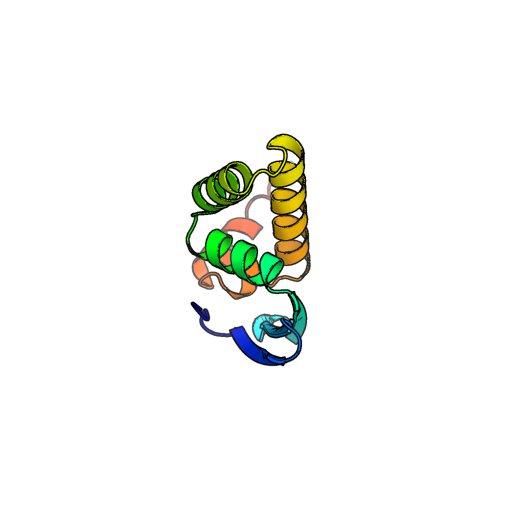5 16.759 7.154 1.00 48.84 92 GLY A O 1
ATOM 728 N N . ARG A 1 93 ? -11.549 16.470 9.361 1.00 51.47 93 ARG A N 1
ATOM 729 C CA . ARG A 1 93 ? -13.019 16.656 9.389 1.00 51.47 93 ARG A CA 1
ATOM 730 C C . ARG A 1 93 ? -13.466 18.101 9.608 1.00 51.47 93 ARG A C 1
ATOM 732 O O . ARG A 1 93 ? -14.653 18.388 9.463 1.00 51.47 93 ARG A O 1
ATOM 739 N N . ARG A 1 94 ? -12.559 19.007 9.988 1.00 47.44 94 ARG A N 1
ATOM 740 C CA . ARG A 1 94 ? -12.924 20.386 10.353 1.00 47.44 94 ARG A CA 1
ATOM 741 C C . ARG A 1 94 ? -13.015 21.334 9.151 1.00 47.44 94 ARG A C 1
ATOM 743 O O . ARG A 1 94 ? -13.629 22.384 9.277 1.00 47.44 94 ARG A O 1
ATOM 750 N N . THR A 1 95 ? -12.499 20.946 7.984 1.00 52.19 95 THR A N 1
ATOM 751 C CA . THR A 1 95 ? -12.504 21.775 6.764 1.00 52.19 95 THR A CA 1
ATOM 752 C C . THR A 1 95 ? -13.751 21.624 5.887 1.00 52.19 95 THR A C 1
ATOM 754 O O . THR A 1 95 ? -13.944 22.434 4.992 1.00 52.19 95 THR A O 1
ATOM 757 N N . ARG A 1 96 ? -14.651 20.659 6.146 1.00 52.28 96 ARG A N 1
ATOM 758 C CA . ARG A 1 96 ? -15.904 20.492 5.367 1.00 52.28 96 ARG A CA 1
ATOM 759 C C . ARG A 1 96 ? -17.159 21.114 5.999 1.00 52.28 96 ARG A C 1
ATOM 761 O O . ARG A 1 96 ? -18.249 20.923 5.476 1.00 52.28 96 ARG A O 1
ATOM 768 N N . ARG A 1 97 ? -17.049 21.833 7.124 1.00 48.72 97 ARG A N 1
ATOM 769 C CA . ARG A 1 97 ? -18.217 22.368 7.862 1.00 48.72 97 ARG A CA 1
ATOM 770 C C . ARG A 1 97 ? -18.244 23.890 8.039 1.00 48.72 97 ARG A C 1
ATOM 772 O O . ARG A 1 97 ? -18.957 24.376 8.906 1.00 48.72 97 ARG A O 1
ATOM 779 N N . GLY A 1 98 ? -17.487 24.631 7.231 1.00 42.69 98 GLY A N 1
ATOM 780 C CA . GLY A 1 98 ? -17.361 26.086 7.363 1.00 42.69 98 GLY A CA 1
ATOM 781 C C . GLY A 1 98 ? -17.403 26.841 6.039 1.00 42.69 98 GLY A C 1
ATOM 782 O O . GLY A 1 98 ? -16.580 27.722 5.841 1.00 42.69 98 GLY A O 1
ATOM 783 N N . MET A 1 99 ? -18.309 26.486 5.124 1.00 42.06 99 MET A N 1
ATOM 784 C CA . MET A 1 99 ? -18.601 27.318 3.949 1.00 42.06 99 MET A CA 1
ATOM 785 C C . MET A 1 99 ? -20.096 27.268 3.617 1.00 42.06 99 MET A C 1
ATOM 787 O O . MET A 1 99 ? -20.500 26.822 2.552 1.00 42.06 99 MET A O 1
ATOM 791 N N . VAL A 1 100 ? -20.917 27.663 4.591 1.00 48.12 100 VAL A N 1
ATOM 792 C CA . VAL A 1 100 ? -22.260 28.214 4.363 1.00 48.12 100 VAL A CA 1
ATOM 793 C C . VAL A 1 100 ? -22.467 29.290 5.426 1.00 48.12 100 VAL A C 1
ATOM 795 O O . VAL A 1 100 ? -22.802 28.971 6.566 1.00 48.12 100 VAL A O 1
ATOM 798 N N . ALA A 1 101 ? -22.173 30.531 5.057 1.00 45.47 101 ALA A N 1
ATOM 799 C CA . ALA A 1 101 ? -22.786 31.765 5.545 1.00 45.47 101 ALA A CA 1
ATOM 800 C C . ALA A 1 101 ? -22.290 32.902 4.647 1.00 45.47 101 ALA A C 1
ATOM 802 O O . ALA A 1 101 ? -21.051 33.009 4.500 1.00 45.47 101 ALA A O 1
#

Sequence (101 aa):
MLTPPRIHAADIGHGTTAVLAVRTSTWVWLNETSVRIWQAALTNSLPELEEEFVAEGYDREQVREAVQRNVRDLTDSGLLESALPAWRARLGRRTRRGMVA

pLDDT: mean 85.51, std 16.44, range [42.06, 98.12]

Radius of gyration: 15.29 Å; chains: 1; bounding box: 37×49×34 Å

Foldseek 3Di:
DDAAPQWDWDDPDPQWIWIANNVVRFIDIDGVVLVVLLVCLLVVNLVVVLVVVVVVPDDSVVSVVVSVVSVVVCVVSCNSVSRDDPVVNVVVPPVPPPPDD

Secondary structure (DSSP, 8-state):
----TTEEEEEEETTEEEEEETTTTEEEEEEHHHHHHHHHHHHT-HHHHHHHHHHTT--HHHHHHHHHHHHHHHHHTTHHHHHS-HHHHHHTTSTTS----